Protein AF-A0A4Q2YKP9-F1 (afdb_monomer)

Foldseek 3Di:
DEPFQDDLVVLLVQLQVCVVVVHQEAEDEGAYPDVVSLVSQLVSLLDDSVHAYAYAYADPCGLVSQLSSLLSRHPDDDADDDDDGPGPPGHHPVVSVVSNVPHHRDDD

pLDDT: mean 94.96, std 6.18, range [59.72, 98.69]

Structure (mmCIF, N/CA/C/O backbone):
data_AF-A0A4Q2YKP9-F1
#
_entry.id   AF-A0A4Q2YKP9-F1
#
loop_
_atom_site.group_PDB
_atom_site.id
_atom_site.type_symbol
_atom_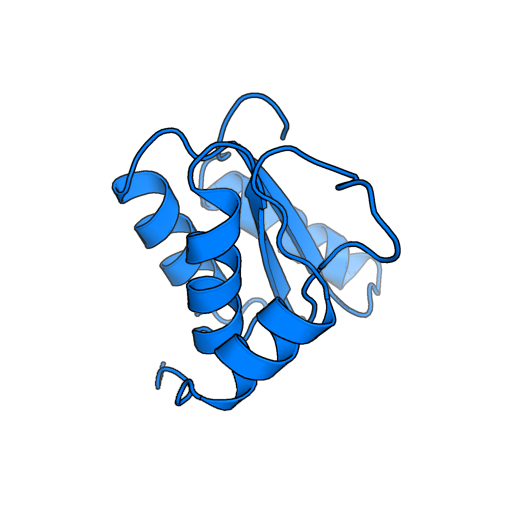site.label_atom_id
_atom_site.label_alt_id
_atom_site.label_comp_id
_atom_site.label_asym_id
_atom_site.label_entity_id
_atom_site.label_seq_id
_atom_site.pdbx_PDB_ins_code
_atom_site.Cartn_x
_atom_site.Cartn_y
_atom_site.Cartn_z
_atom_site.occupancy
_atom_site.B_iso_or_equiv
_atom_site.auth_seq_id
_atom_site.auth_comp_id
_atom_site.auth_asym_id
_atom_site.auth_atom_id
_atom_site.pdbx_PDB_model_num
ATOM 1 N N . ASP A 1 1 ? -1.881 7.756 -6.980 1.00 92.44 1 ASP A N 1
ATOM 2 C CA . ASP A 1 1 ? -1.155 8.771 -7.764 1.00 92.44 1 ASP A CA 1
ATOM 3 C C . ASP A 1 1 ? -0.038 8.071 -8.535 1.00 92.44 1 ASP A C 1
ATOM 5 O O . ASP A 1 1 ? 0.792 7.402 -7.928 1.00 92.44 1 ASP A O 1
ATOM 9 N N . PHE A 1 2 ? -0.089 8.109 -9.867 1.00 93.69 2 PHE A N 1
ATOM 10 C CA . PHE A 1 2 ? 0.887 7.422 -10.723 1.00 93.69 2 PHE A CA 1
ATOM 11 C C . PHE A 1 2 ? 2.202 8.189 -10.884 1.00 93.69 2 PHE A C 1
ATOM 13 O O . PHE A 1 2 ? 3.176 7.602 -11.351 1.00 93.69 2 PHE A O 1
ATOM 20 N N . GLU A 1 3 ? 2.262 9.446 -10.449 1.00 95.81 3 GLU A N 1
ATOM 21 C CA . GLU A 1 3 ? 3.424 10.310 -10.641 1.00 95.81 3 GLU A CA 1
ATOM 22 C C . GLU A 1 3 ? 4.278 10.431 -9.381 1.00 95.81 3 GLU A C 1
ATOM 24 O O . GLU A 1 3 ? 5.507 10.415 -9.474 1.00 95.81 3 GLU A O 1
ATOM 29 N N . LYS A 1 4 ? 3.654 10.492 -8.199 1.00 97.12 4 LYS A N 1
ATOM 30 C CA . LYS A 1 4 ? 4.364 10.678 -6.924 1.00 97.12 4 LYS A CA 1
ATOM 31 C C . LYS A 1 4 ? 3.610 10.121 -5.719 1.00 97.12 4 LYS A C 1
ATOM 33 O O . LYS A 1 4 ? 2.457 9.709 -5.833 1.00 97.12 4 LYS A O 1
ATOM 38 N N . LEU A 1 5 ? 4.255 10.158 -4.552 1.00 98.25 5 LEU A N 1
ATOM 39 C CA . LEU A 1 5 ? 3.613 9.983 -3.253 1.00 98.25 5 LEU A CA 1
ATOM 40 C C . LEU A 1 5 ? 3.044 11.329 -2.776 1.00 98.25 5 LEU A C 1
ATOM 42 O O . LEU A 1 5 ? 3.841 12.219 -2.466 1.00 98.25 5 LEU A O 1
ATOM 46 N N . PRO A 1 6 ? 1.706 11.496 -2.688 1.00 98.31 6 PRO A N 1
ATOM 47 C CA . PRO A 1 6 ? 1.103 12.715 -2.153 1.00 98.31 6 PRO A CA 1
ATOM 48 C C . PRO A 1 6 ? 1.582 13.006 -0.732 1.00 98.31 6 PRO A C 1
ATOM 50 O O . PRO A 1 6 ? 2.002 12.092 -0.019 1.00 98.31 6 PRO A O 1
ATOM 53 N N . ASP A 1 7 ? 1.493 14.262 -0.306 1.00 98.06 7 ASP A N 1
ATOM 54 C CA . ASP A 1 7 ? 1.818 14.645 1.067 1.00 98.06 7 ASP A CA 1
ATOM 55 C C . ASP A 1 7 ? 0.931 13.898 2.069 1.00 98.06 7 ASP A C 1
ATOM 57 O O . ASP A 1 7 ? -0.230 13.581 1.794 1.00 98.06 7 ASP A O 1
ATOM 61 N N . THR A 1 8 ? 1.471 13.630 3.258 1.00 98.19 8 THR A N 1
ATOM 62 C CA . THR A 1 8 ? 0.779 12.855 4.300 1.00 98.19 8 THR A CA 1
ATOM 63 C C . THR A 1 8 ? -0.565 13.482 4.684 1.00 98.19 8 THR A C 1
ATOM 65 O O . THR A 1 8 ? -1.538 12.758 4.871 1.00 98.19 8 THR A O 1
ATOM 68 N N . ALA A 1 9 ? -0.658 14.818 4.712 1.00 98.25 9 ALA A N 1
ATOM 69 C CA . ALA A 1 9 ? -1.909 15.533 4.974 1.00 98.25 9 ALA A CA 1
ATOM 70 C C . ALA A 1 9 ? -2.991 15.233 3.920 1.00 98.25 9 ALA A C 1
ATOM 72 O O . ALA A 1 9 ? -4.132 14.949 4.269 1.00 98.25 9 ALA A O 1
ATOM 73 N N . VAL A 1 10 ? -2.618 15.188 2.636 1.00 98.50 10 VAL A N 1
ATOM 74 C CA . VAL A 1 10 ? -3.544 14.865 1.537 1.00 98.50 10 VAL A CA 1
ATOM 75 C C . VAL A 1 10 ? -4.059 13.428 1.658 1.00 98.50 10 VAL A C 1
ATOM 77 O O . VAL A 1 10 ? -5.238 13.164 1.415 1.00 98.50 10 VAL A O 1
ATOM 80 N N . LEU A 1 11 ? -3.190 12.489 2.050 1.00 98.56 11 LEU A N 1
ATOM 81 C CA . LEU A 1 11 ? -3.588 11.102 2.306 1.00 98.56 11 LEU A CA 1
ATOM 82 C C . LEU A 1 11 ? -4.523 10.993 3.518 1.00 98.56 11 LEU A C 1
ATOM 84 O O . LEU A 1 11 ? -5.515 10.270 3.444 1.00 98.56 11 LEU A O 1
ATOM 88 N N . ALA A 1 12 ? -4.250 11.731 4.597 1.00 98.50 12 ALA A N 1
ATOM 89 C CA . ALA A 1 12 ? -5.076 11.740 5.803 1.00 98.50 12 ALA A CA 1
ATOM 90 C C . ALA A 1 12 ? -6.475 12.310 5.530 1.00 98.50 12 ALA A 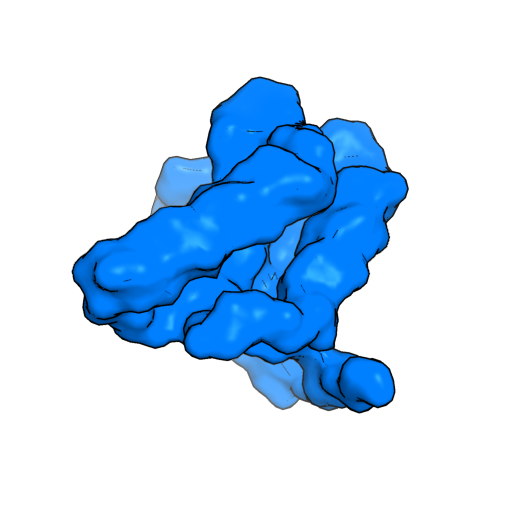C 1
ATOM 92 O O . ALA A 1 12 ? -7.476 11.697 5.896 1.00 98.50 12 ALA A O 1
ATOM 93 N N . GLU A 1 13 ? -6.572 13.423 4.801 1.00 98.62 13 GLU A N 1
ATOM 94 C CA . GLU A 1 13 ? -7.861 13.972 4.365 1.00 98.62 13 GLU A CA 1
ATOM 95 C C . GLU A 1 13 ? -8.648 12.978 3.502 1.00 98.62 13 GLU A C 1
ATOM 97 O O . GLU A 1 13 ? -9.864 12.842 3.643 1.00 98.62 13 GLU A O 1
ATOM 102 N N . ALA A 1 14 ? -7.970 12.255 2.606 1.00 98.56 14 ALA A N 1
ATOM 103 C CA . ALA A 1 14 ? -8.610 11.229 1.792 1.00 98.56 14 ALA A CA 1
ATOM 104 C C . ALA A 1 14 ? -9.106 10.039 2.635 1.00 98.56 14 ALA A C 1
ATOM 106 O O . ALA A 1 14 ? -10.191 9.522 2.358 1.00 98.56 14 ALA A O 1
ATOM 107 N N . ALA A 1 15 ? -8.363 9.640 3.672 1.00 98.62 15 ALA A N 1
ATOM 108 C CA . ALA A 1 15 ? -8.780 8.606 4.616 1.00 98.62 15 ALA A CA 1
ATOM 109 C C . ALA A 1 15 ? -10.014 9.035 5.426 1.00 98.62 15 ALA A C 1
ATOM 111 O O . ALA A 1 15 ? -10.966 8.261 5.540 1.00 98.62 15 ALA A O 1
ATOM 112 N N . VAL A 1 16 ? -10.049 10.286 5.901 1.00 98.69 16 VAL A N 1
ATOM 113 C CA . VAL A 1 16 ? -11.218 10.868 6.584 1.00 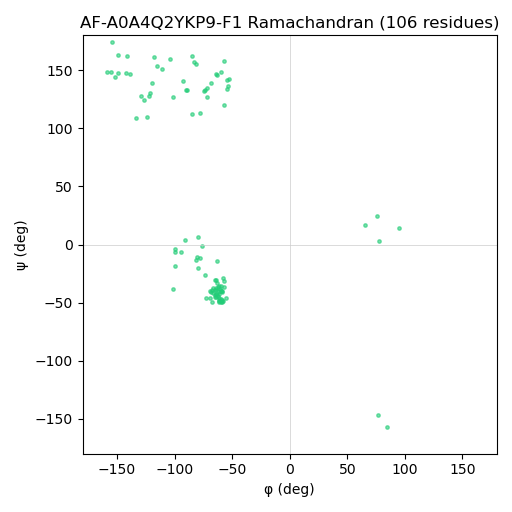98.69 16 VAL A CA 1
ATOM 114 C C . VAL A 1 16 ? -12.444 10.845 5.675 1.00 98.69 16 VAL A C 1
ATOM 116 O O . VAL A 1 16 ? -13.480 10.316 6.075 1.00 98.69 16 VAL A O 1
ATOM 119 N N . ARG A 1 17 ? -12.317 11.313 4.425 1.00 98.69 17 ARG A N 1
ATOM 120 C CA . ARG A 1 17 ? -13.423 11.274 3.454 1.00 98.69 17 ARG A CA 1
ATOM 121 C C . ARG A 1 17 ? -13.921 9.851 3.195 1.00 98.69 17 ARG A C 1
ATOM 123 O O . ARG A 1 17 ? -15.125 9.636 3.100 1.00 98.69 17 ARG A O 1
ATOM 130 N N . ALA A 1 18 ? -13.019 8.874 3.084 1.00 98.62 18 ALA A N 1
ATOM 131 C CA . ALA A 1 18 ? -13.402 7.475 2.892 1.00 98.62 18 ALA A CA 1
ATOM 132 C C . ALA A 1 18 ? -14.180 6.922 4.097 1.00 98.62 18 ALA A C 1
ATOM 134 O O . ALA A 1 18 ? -15.201 6.260 3.916 1.00 98.62 18 ALA A O 1
ATOM 135 N N . ARG A 1 19 ? -13.735 7.236 5.319 1.00 98.56 19 ARG A N 1
ATOM 136 C CA . ARG A 1 19 ? -14.426 6.871 6.561 1.00 98.56 19 ARG A CA 1
ATOM 137 C C . ARG A 1 19 ? -15.821 7.484 6.640 1.00 98.56 19 ARG A C 1
ATOM 139 O O . ARG A 1 19 ? -16.780 6.770 6.907 1.00 98.56 19 ARG A O 1
ATOM 146 N N . GLU A 1 20 ? -15.945 8.782 6.380 1.00 98.62 20 GLU A N 1
ATOM 147 C CA . GLU A 1 20 ? -17.228 9.500 6.408 1.00 98.62 20 GLU A CA 1
ATOM 148 C C . GLU A 1 20 ? -18.205 8.998 5.339 1.00 98.62 20 GLU A C 1
ATOM 150 O O . GLU A 1 20 ? -19.411 8.965 5.568 1.00 98.62 20 GLU A O 1
ATOM 155 N N . ALA A 1 21 ? -17.687 8.528 4.202 1.00 98.50 21 ALA A N 1
ATOM 156 C CA . ALA A 1 21 ? -18.474 7.873 3.162 1.00 98.50 21 ALA A CA 1
ATOM 157 C C . ALA A 1 21 ? -18.879 6.422 3.505 1.00 98.50 21 ALA A C 1
ATOM 159 O O . ALA A 1 21 ? -19.544 5.772 2.699 1.00 98.50 21 ALA A O 1
ATOM 160 N N . GLY A 1 22 ? -18.477 5.890 4.666 1.00 98.38 22 GLY A N 1
ATOM 161 C CA . GLY A 1 22 ? -18.806 4.530 5.098 1.00 98.38 22 GLY A CA 1
ATOM 162 C C . GLY A 1 22 ? -17.998 3.435 4.396 1.00 98.38 22 GLY A C 1
ATOM 163 O O . GLY A 1 22 ? -18.462 2.298 4.297 1.00 98.38 22 GLY A O 1
ATOM 164 N N . ALA A 1 23 ? -16.805 3.748 3.878 1.00 98.44 23 ALA A N 1
ATOM 165 C CA . ALA A 1 23 ? -15.938 2.737 3.283 1.00 98.44 23 ALA A CA 1
ATOM 166 C C . ALA A 1 23 ? -15.503 1.693 4.327 1.00 98.44 23 ALA A C 1
ATOM 168 O O . ALA A 1 23 ? -15.243 2.013 5.484 1.00 98.44 23 ALA A O 1
ATOM 169 N N . ALA A 1 24 ? -15.353 0.437 3.900 1.00 98.38 24 ALA A N 1
ATOM 170 C CA . ALA A 1 24 ? -14.831 -0.627 4.763 1.00 98.38 24 ALA A CA 1
ATOM 171 C C . ALA A 1 24 ? -13.314 -0.510 5.004 1.00 98.38 24 ALA A C 1
ATOM 173 O O . ALA A 1 24 ? -12.800 -0.993 6.010 1.00 98.38 24 ALA A O 1
ATOM 174 N N . ALA A 1 25 ? -12.595 0.106 4.063 1.00 98.38 25 ALA A N 1
ATOM 175 C CA . ALA A 1 25 ? -11.173 0.393 4.162 1.00 98.38 25 ALA A CA 1
ATOM 176 C C . ALA A 1 25 ? -10.803 1.580 3.262 1.00 98.38 25 ALA A C 1
ATOM 178 O O . ALA A 1 25 ? -11.373 1.751 2.180 1.00 98.38 25 ALA A O 1
ATOM 179 N N . PHE A 1 26 ? -9.801 2.356 3.665 1.00 98.62 26 PHE A N 1
ATOM 180 C CA . PHE A 1 26 ? -9.143 3.336 2.808 1.00 98.62 26 PHE A CA 1
ATOM 181 C C . PHE A 1 26 ? -7.966 2.686 2.069 1.00 98.62 26 PHE A C 1
ATOM 183 O O . PHE A 1 26 ? -7.147 1.994 2.673 1.00 98.62 26 PHE A O 1
ATOM 190 N N . LYS A 1 27 ? -7.854 2.912 0.756 1.00 98.38 27 LYS A N 1
ATOM 191 C CA . LYS A 1 27 ? -6.764 2.376 -0.071 1.00 98.38 27 LYS A CA 1
ATOM 192 C C . LYS A 1 27 ? -5.991 3.497 -0.753 1.00 98.38 27 LYS A C 1
ATOM 194 O O . LYS A 1 27 ? -6.582 4.300 -1.470 1.00 98.38 27 LYS A O 1
ATOM 199 N N . ALA A 1 28 ? -4.664 3.464 -0.643 1.00 97.88 28 ALA A N 1
ATOM 200 C CA . ALA A 1 28 ? -3.773 4.355 -1.378 1.00 97.88 28 ALA A CA 1
ATOM 201 C C . ALA A 1 28 ? -2.668 3.576 -2.107 1.00 97.88 28 ALA A C 1
ATOM 203 O O . ALA A 1 28 ? -1.937 2.785 -1.515 1.00 97.88 28 ALA A O 1
ATOM 204 N N . ALA A 1 29 ? -2.526 3.831 -3.408 1.00 96.12 29 ALA A N 1
ATOM 205 C CA . ALA A 1 29 ? -1.394 3.370 -4.206 1.00 96.12 29 ALA A CA 1
ATOM 206 C C . ALA A 1 29 ? -0.700 4.577 -4.842 1.00 96.12 29 ALA A C 1
ATOM 208 O O . ALA A 1 29 ? -1.355 5.411 -5.483 1.00 96.12 29 ALA A O 1
ATOM 209 N N . ALA A 1 30 ? 0.614 4.679 -4.659 1.00 96.81 30 ALA A N 1
ATOM 210 C CA . ALA A 1 30 ? 1.383 5.831 -5.113 1.00 96.81 30 ALA A CA 1
ATOM 211 C C . ALA A 1 30 ? 2.762 5.446 -5.657 1.00 96.81 30 ALA A C 1
ATOM 213 O O . ALA A 1 30 ? 3.368 4.483 -5.190 1.00 96.81 30 ALA A O 1
ATOM 214 N N . LYS A 1 31 ? 3.273 6.187 -6.645 1.00 95.75 31 LYS A N 1
ATOM 215 C CA . LYS A 1 31 ? 4.641 5.998 -7.149 1.00 95.75 31 LYS A CA 1
ATOM 216 C C . LYS A 1 31 ? 5.650 6.495 -6.116 1.00 95.75 31 LYS A C 1
ATOM 218 O O . LYS A 1 31 ? 5.565 7.633 -5.668 1.00 95.75 31 LYS A O 1
ATOM 223 N N . LEU A 1 32 ? 6.600 5.637 -5.751 1.00 96.31 32 LEU A N 1
ATOM 224 C CA . LEU A 1 32 ? 7.668 5.972 -4.809 1.00 96.31 32 LEU A CA 1
ATOM 225 C C . LEU A 1 32 ? 8.945 6.268 -5.595 1.00 96.31 32 LEU A C 1
ATOM 227 O O . LEU A 1 32 ? 9.359 5.450 -6.421 1.00 96.31 32 LEU A O 1
ATOM 231 N N . ALA A 1 33 ? 9.561 7.420 -5.343 1.00 95.00 33 ALA A N 1
ATOM 232 C CA . ALA A 1 33 ? 10.787 7.839 -6.015 1.00 95.00 33 ALA A CA 1
ATOM 233 C C . ALA A 1 33 ? 12.035 7.590 -5.157 1.00 95.00 33 ALA A C 1
ATOM 235 O O . ALA A 1 33 ? 13.145 7.559 -5.684 1.00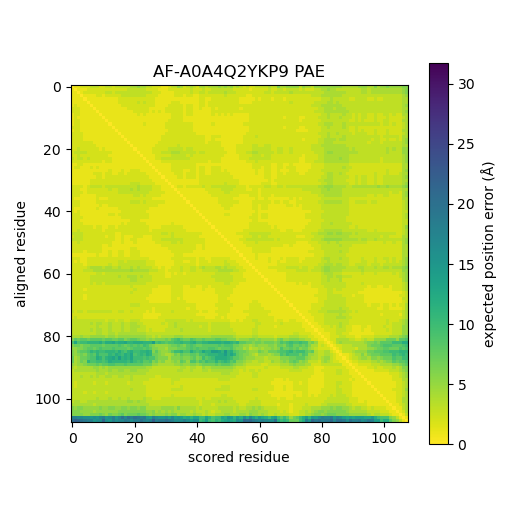 95.00 33 ALA A O 1
ATOM 236 N N . SER A 1 34 ? 11.866 7.403 -3.845 1.00 96.69 34 SER A N 1
ATOM 237 C CA . SER A 1 34 ? 12.978 7.300 -2.900 1.00 96.69 34 SER A CA 1
ATOM 238 C C . SER A 1 34 ? 12.673 6.390 -1.699 1.00 96.69 34 SER A C 1
ATOM 240 O O . SER A 1 34 ? 11.507 6.133 -1.388 1.00 96.69 34 SER A O 1
ATOM 242 N N . PRO A 1 35 ? 13.704 5.935 -0.960 1.00 97.00 35 PRO A N 1
ATOM 243 C CA . PRO A 1 35 ? 13.515 5.290 0.340 1.00 97.00 35 PRO A CA 1
ATOM 244 C C . PRO A 1 35 ? 12.762 6.167 1.353 1.00 97.00 35 PRO A C 1
ATOM 246 O O . PRO A 1 35 ? 12.006 5.640 2.164 1.00 97.00 35 PRO A O 1
ATOM 249 N N . ALA A 1 36 ? 12.910 7.495 1.275 1.00 97.88 36 ALA A N 1
ATOM 250 C CA . ALA A 1 36 ? 12.178 8.426 2.132 1.00 97.88 36 ALA A CA 1
ATOM 251 C C . ALA A 1 36 ? 10.660 8.366 1.883 1.00 97.88 36 ALA A C 1
ATOM 253 O O . ALA A 1 36 ? 9.882 8.400 2.833 1.00 97.88 36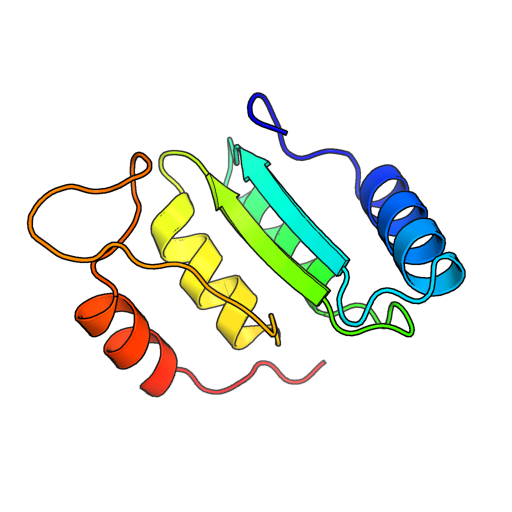 ALA A O 1
ATOM 254 N N . ASP A 1 37 ? 10.227 8.186 0.629 1.00 98.06 37 ASP A N 1
ATOM 255 C CA . ASP A 1 37 ? 8.808 7.965 0.322 1.00 98.06 37 ASP A CA 1
ATOM 256 C C . ASP A 1 37 ? 8.295 6.659 0.934 1.00 98.06 37 ASP A C 1
ATOM 258 O O . ASP A 1 37 ? 7.176 6.603 1.436 1.00 98.06 37 ASP A O 1
ATOM 262 N N . MET A 1 38 ? 9.112 5.603 0.909 1.00 97.12 38 MET A N 1
ATOM 263 C CA . MET A 1 38 ? 8.747 4.319 1.506 1.00 97.12 38 MET A CA 1
ATOM 264 C C . MET A 1 38 ? 8.582 4.432 3.026 1.00 97.12 38 MET A C 1
ATOM 266 O O . MET A 1 38 ? 7.585 3.941 3.553 1.00 97.12 38 MET A O 1
ATOM 270 N N . ALA A 1 39 ? 9.515 5.102 3.710 1.00 97.56 39 ALA A N 1
ATOM 271 C CA . ALA A 1 39 ? 9.427 5.351 5.148 1.00 97.56 39 ALA A CA 1
ATOM 272 C C . ALA A 1 39 ? 8.164 6.153 5.495 1.00 97.56 39 ALA A C 1
ATOM 274 O O . ALA A 1 39 ? 7.361 5.714 6.313 1.00 97.56 39 ALA A O 1
ATOM 275 N N . ARG A 1 40 ? 7.915 7.257 4.781 1.00 98.19 40 ARG A N 1
ATOM 276 C CA . ARG A 1 40 ? 6.735 8.107 4.986 1.00 98.19 40 ARG A CA 1
ATOM 277 C C . ARG A 1 40 ? 5.415 7.375 4.728 1.00 98.19 40 ARG A C 1
ATOM 279 O O . ARG A 1 40 ? 4.431 7.605 5.427 1.00 98.19 40 ARG A O 1
ATOM 286 N N . LEU A 1 41 ? 5.374 6.486 3.733 1.00 98.19 41 LEU A N 1
ATOM 287 C CA . LEU A 1 41 ? 4.199 5.650 3.473 1.00 98.19 41 LEU A CA 1
ATOM 288 C C . LEU A 1 41 ? 3.959 4.638 4.605 1.00 98.19 41 LEU A C 1
ATOM 290 O O . LEU A 1 41 ? 2.810 4.411 4.975 1.00 98.19 41 LEU A O 1
ATOM 294 N N . ALA A 1 42 ? 5.022 4.047 5.158 1.00 97.56 42 ALA A N 1
ATOM 295 C CA . ALA A 1 42 ? 4.930 3.118 6.283 1.00 97.56 42 ALA A CA 1
ATOM 296 C C . ALA A 1 42 ? 4.505 3.820 7.583 1.00 97.56 42 ALA A C 1
ATOM 298 O O . ALA A 1 42 ? 3.647 3.305 8.294 1.00 97.56 42 ALA A O 1
ATOM 299 N N . GLU A 1 43 ? 5.028 5.019 7.853 1.00 97.50 43 GLU A N 1
ATOM 300 C CA . GLU A 1 43 ? 4.580 5.870 8.963 1.00 97.50 43 GLU A CA 1
ATOM 301 C C . GLU A 1 43 ? 3.090 6.194 8.838 1.00 97.50 43 GLU A C 1
ATOM 303 O O . GLU A 1 43 ? 2.338 5.997 9.787 1.00 97.50 43 GLU A O 1
ATOM 308 N N . PHE A 1 44 ? 2.632 6.609 7.650 1.00 98.19 44 PHE A N 1
ATOM 309 C CA . PHE A 1 44 ? 1.206 6.829 7.403 1.00 98.19 44 PHE A CA 1
ATOM 310 C C . PHE A 1 44 ? 0.376 5.559 7.639 1.00 98.19 44 PHE A C 1
ATOM 312 O O . PHE A 1 44 ? -0.710 5.638 8.202 1.00 98.19 44 PHE A O 1
ATOM 319 N N . GLN A 1 45 ? 0.868 4.387 7.228 1.00 98.06 45 GLN A N 1
ATOM 320 C CA . GLN A 1 45 ? 0.174 3.109 7.414 1.00 98.06 45 GLN A CA 1
ATOM 321 C C . GLN A 1 45 ? 0.017 2.709 8.892 1.00 98.06 45 GLN A C 1
ATOM 323 O O . GLN A 1 45 ? -0.964 2.040 9.213 1.00 98.06 45 GLN A O 1
ATOM 328 N N . LEU A 1 46 ? 0.956 3.101 9.761 1.00 97.19 46 LEU A N 1
ATOM 329 C CA . LEU A 1 46 ? 0.929 2.819 11.204 1.00 97.19 46 LEU A CA 1
ATOM 330 C C . LEU A 1 46 ? 0.013 3.764 11.997 1.00 97.19 46 LEU A C 1
ATOM 332 O O . LEU A 1 46 ? -0.376 3.434 13.114 1.00 97.19 46 LEU A O 1
ATOM 336 N N . MET A 1 47 ? -0.322 4.935 11.448 1.00 96.25 47 MET A N 1
ATOM 337 C CA . MET A 1 47 ? -1.219 5.886 12.109 1.00 96.25 47 MET A CA 1
ATOM 338 C C . MET A 1 47 ? -2.630 5.305 12.279 1.00 96.25 47 MET A C 1
ATOM 340 O O . MET A 1 47 ? -3.136 4.591 11.411 1.00 96.25 47 MET A O 1
ATOM 344 N N . ASP A 1 48 ? -3.301 5.679 13.369 1.00 96.38 48 ASP A N 1
ATOM 345 C CA . ASP A 1 48 ? -4.727 5.402 13.540 1.00 96.38 48 ASP A CA 1
ATOM 346 C C . ASP A 1 48 ? -5.567 6.398 12.727 1.00 96.38 48 ASP A C 1
ATOM 348 O O . ASP A 1 48 ? -5.606 7.596 13.013 1.00 96.38 48 ASP A O 1
ATOM 352 N N . HIS A 1 49 ? -6.258 5.887 11.707 1.00 97.38 49 HIS A N 1
ATOM 353 C CA . HIS A 1 49 ? -7.161 6.667 10.853 1.00 97.38 49 HIS A CA 1
ATOM 354 C C . HIS A 1 49 ? -8.640 6.506 11.241 1.00 97.38 49 HIS A C 1
ATOM 356 O O . HIS A 1 49 ? -9.521 7.124 10.634 1.00 97.38 49 HIS A O 1
ATOM 362 N N . GLY A 1 50 ? -8.954 5.652 12.222 1.00 97.50 50 GLY A N 1
ATOM 363 C CA . GLY A 1 50 ? -10.327 5.263 12.558 1.00 97.50 50 GLY A CA 1
ATOM 364 C C . GLY A 1 50 ? -11.039 4.465 11.454 1.00 97.50 50 GLY A C 1
ATOM 365 O O . GLY A 1 50 ? -12.266 4.383 11.446 1.00 97.50 50 GLY A O 1
ATOM 366 N N . ILE A 1 51 ? -10.285 3.921 10.496 1.00 98.31 51 ILE A N 1
ATOM 367 C CA . ILE A 1 51 ? -10.732 3.027 9.420 1.00 98.31 51 ILE A CA 1
ATOM 368 C C . ILE A 1 51 ? -9.552 2.122 9.022 1.00 98.31 51 ILE A C 1
ATOM 370 O O . ILE A 1 51 ? -8.414 2.596 9.020 1.00 98.31 51 ILE A O 1
ATOM 374 N N . PRO A 1 52 ? -9.771 0.844 8.658 1.00 98.38 52 PRO A N 1
ATOM 375 C CA . PRO A 1 52 ? -8.717 0.008 8.094 1.00 98.38 52 PRO A CA 1
ATOM 376 C C . PRO A 1 52 ? -8.043 0.657 6.880 1.00 98.38 52 PRO A C 1
ATOM 378 O O . PRO A 1 52 ? -8.718 1.187 5.996 1.00 98.38 52 PRO A O 1
ATOM 381 N N . VAL A 1 53 ? -6.713 0.585 6.805 1.00 98.44 53 VAL A N 1
ATOM 382 C CA . VAL A 1 53 ? -5.936 1.202 5.721 1.00 98.44 53 VAL A CA 1
ATOM 383 C C . VAL A 1 53 ? -5.145 0.158 4.953 1.00 98.44 53 VAL A C 1
ATOM 385 O O . VAL A 1 53 ? -4.545 -0.743 5.534 1.00 98.44 53 VAL A O 1
ATOM 388 N N . SER A 1 54 ? -5.120 0.304 3.630 1.00 98.31 54 SER A N 1
ATOM 389 C CA . SER A 1 54 ? -4.248 -0.437 2.731 1.00 98.31 54 SER A CA 1
ATOM 390 C C . SER A 1 54 ? -3.407 0.511 1.882 1.00 98.31 54 SER A C 1
ATOM 392 O O . SER A 1 54 ? -3.907 1.168 0.965 1.00 98.31 54 SER A O 1
ATOM 394 N N . THR A 1 55 ? -2.108 0.555 2.155 1.00 98.19 55 THR A N 1
ATOM 395 C CA . THR A 1 55 ? -1.136 1.297 1.347 1.00 98.19 55 THR A CA 1
ATOM 396 C C . THR A 1 55 ? -0.181 0.383 0.586 1.00 98.19 55 THR A C 1
ATOM 398 O O . THR A 1 55 ? 0.083 -0.752 0.989 1.00 98.19 55 THR A O 1
ATOM 401 N N . MET A 1 56 ? 0.301 0.860 -0.566 1.00 96.38 56 MET A N 1
ATOM 402 C CA . MET A 1 56 ? 1.332 0.192 -1.365 1.00 96.38 56 MET A CA 1
ATOM 403 C C . MET A 1 56 ? 2.040 1.167 -2.313 1.00 96.38 56 MET A C 1
ATOM 405 O O . MET A 1 56 ? 1.431 2.101 -2.843 1.00 96.38 56 MET A O 1
ATOM 409 N N . GLY A 1 57 ? 3.318 0.911 -2.580 1.00 95.56 57 GLY A N 1
ATOM 410 C CA . GLY A 1 57 ? 4.073 1.631 -3.596 1.00 95.56 57 GLY A CA 1
ATOM 411 C C . GLY A 1 57 ? 3.867 1.081 -5.009 1.00 95.56 57 GLY A C 1
ATOM 412 O O . GLY A 1 57 ? 3.530 -0.087 -5.220 1.00 95.56 57 GLY A O 1
ATOM 413 N N . MET A 1 58 ? 4.128 1.937 -5.991 1.00 94.19 58 MET A N 1
ATOM 414 C CA . MET A 1 58 ? 4.273 1.614 -7.411 1.00 94.19 58 MET A CA 1
ATOM 415 C C . MET A 1 58 ? 5.685 1.972 -7.893 1.00 94.19 58 MET A C 1
ATOM 417 O O . MET A 1 58 ? 6.382 2.771 -7.263 1.00 94.19 58 MET A O 1
ATOM 421 N N . GLY A 1 59 ? 6.098 1.406 -9.029 1.00 90.69 59 GLY A N 1
ATOM 422 C CA . GLY A 1 59 ? 7.427 1.624 -9.604 1.00 90.69 59 GLY A CA 1
ATOM 423 C C . GLY A 1 59 ? 8.498 0.694 -9.016 1.00 90.69 59 GLY A C 1
ATOM 424 O O . GLY A 1 59 ? 8.165 -0.372 -8.497 1.00 90.69 59 GLY A O 1
ATOM 425 N N . PRO A 1 60 ? 9.789 1.065 -9.080 1.00 90.50 60 PRO A N 1
ATOM 426 C CA . PRO A 1 60 ? 10.895 0.192 -8.666 1.00 90.50 60 PRO A CA 1
ATOM 427 C C . PRO A 1 60 ? 10.824 -0.282 -7.205 1.00 90.50 60 PRO A C 1
ATOM 429 O O . PRO A 1 60 ? 11.270 -1.380 -6.888 1.00 90.50 60 PRO A O 1
ATOM 432 N N . LEU A 1 61 ? 10.221 0.518 -6.320 1.00 94.25 61 LEU A N 1
ATOM 433 C CA . LEU A 1 61 ? 10.049 0.202 -4.897 1.00 94.25 61 LEU A CA 1
ATOM 434 C C . LEU A 1 61 ? 8.725 -0.521 -4.586 1.00 94.25 61 LEU A C 1
ATOM 436 O O . LEU A 1 61 ? 8.428 -0.795 -3.419 1.00 94.25 61 LEU A O 1
ATOM 440 N N . ALA A 1 62 ? 7.919 -0.855 -5.601 1.00 93.69 62 ALA A N 1
ATOM 441 C CA . ALA A 1 62 ? 6.644 -1.549 -5.423 1.00 93.69 62 ALA A CA 1
ATOM 442 C C . ALA A 1 62 ? 6.758 -2.876 -4.649 1.00 93.69 62 ALA A C 1
ATOM 444 O O . ALA A 1 62 ? 5.955 -3.073 -3.739 1.00 93.69 62 ALA A O 1
ATOM 445 N N . PRO A 1 63 ? 7.718 -3.782 -4.922 1.00 93.69 63 PRO A N 1
ATOM 446 C CA . PRO A 1 63 ? 7.727 -5.060 -4.220 1.00 93.69 63 PRO A CA 1
ATOM 447 C C . PRO A 1 63 ? 8.077 -4.925 -2.735 1.00 93.69 63 PRO A C 1
ATOM 449 O O . PRO A 1 63 ? 7.368 -5.460 -1.888 1.00 93.69 63 PRO A O 1
ATOM 452 N N . VAL A 1 64 ? 9.114 -4.152 -2.399 1.00 95.06 64 VAL A N 1
ATOM 453 C CA . VAL A 1 64 ? 9.548 -3.978 -1.002 1.00 95.06 64 VAL A CA 1
ATOM 454 C C . VAL A 1 64 ? 8.525 -3.177 -0.195 1.00 95.06 64 VAL A C 1
ATOM 456 O O . VAL A 1 64 ? 8.209 -3.555 0.930 1.00 95.06 64 VAL A O 1
ATOM 459 N N . SER A 1 65 ? 7.934 -2.126 -0.776 1.00 96.19 65 SER A N 1
ATOM 460 C CA . SER A 1 65 ? 6.883 -1.359 -0.090 1.00 96.19 65 SER A CA 1
ATOM 461 C C . SER A 1 65 ? 5.661 -2.214 0.242 1.00 96.19 65 SER A C 1
ATOM 463 O O . SER A 1 65 ? 5.088 -2.051 1.308 1.00 96.19 65 SER A O 1
ATOM 465 N N . ARG A 1 66 ? 5.283 -3.179 -0.606 1.00 96.62 66 ARG A N 1
ATOM 466 C CA . ARG A 1 66 ? 4.189 -4.115 -0.301 1.00 96.62 66 ARG A CA 1
ATOM 467 C C . ARG A 1 66 ? 4.482 -4.961 0.932 1.00 96.62 66 ARG A C 1
ATOM 469 O O . ARG A 1 66 ? 3.566 -5.189 1.714 1.00 96.62 66 ARG A O 1
ATOM 476 N N . LEU A 1 67 ? 5.718 -5.424 1.099 1.00 97.31 67 LEU A N 1
ATOM 477 C CA . LEU A 1 67 ? 6.121 -6.178 2.284 1.00 97.31 67 LEU A CA 1
ATOM 478 C C . LEU A 1 67 ? 6.099 -5.299 3.532 1.00 97.31 67 LEU A C 1
ATOM 480 O O . LEU A 1 67 ? 5.474 -5.675 4.519 1.00 97.31 67 LEU A O 1
ATOM 484 N N . LEU A 1 68 ? 6.717 -4.117 3.460 1.00 97.56 68 LEU A N 1
ATOM 485 C CA . LEU A 1 68 ? 6.771 -3.186 4.584 1.00 97.56 68 LEU A CA 1
ATOM 486 C C . LEU A 1 68 ? 5.370 -2.736 5.003 1.00 97.56 68 LEU A C 1
ATOM 488 O O . LEU A 1 68 ? 5.015 -2.872 6.163 1.00 97.56 68 LEU A O 1
ATOM 492 N N . CYS A 1 69 ? 4.532 -2.293 4.062 1.00 97.44 69 CYS A N 1
ATOM 493 C CA . CYS A 1 69 ? 3.163 -1.882 4.361 1.00 97.44 69 CYS A CA 1
ATOM 494 C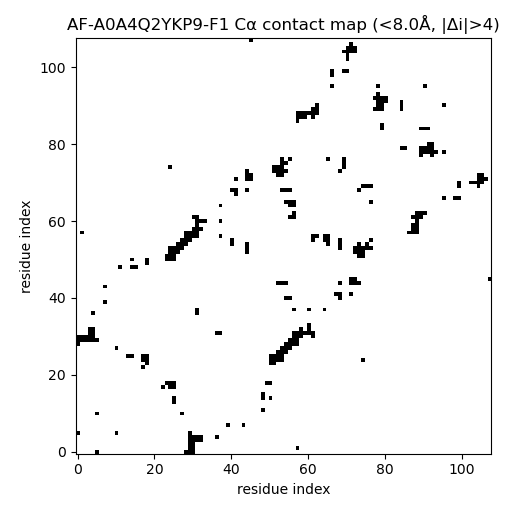 C . CYS A 1 69 ? 2.336 -3.036 4.948 1.00 97.44 69 CYS A C 1
ATOM 496 O O . CYS A 1 69 ? 1.550 -2.800 5.859 1.00 97.44 69 CYS A O 1
ATOM 498 N N . ALA A 1 70 ? 2.504 -4.278 4.471 1.00 97.31 70 ALA A N 1
ATOM 499 C CA . ALA A 1 70 ? 1.851 -5.442 5.080 1.00 97.31 70 ALA A CA 1
ATOM 500 C C . ALA A 1 70 ? 2.326 -5.669 6.523 1.00 97.31 70 ALA A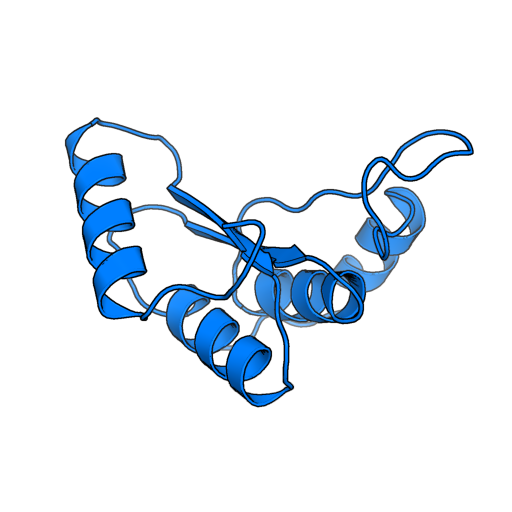 C 1
ATOM 502 O O . ALA A 1 70 ? 1.507 -5.908 7.407 1.00 97.31 70 ALA A O 1
ATOM 503 N N . GLN A 1 71 ? 3.630 -5.534 6.773 1.00 97.12 71 GLN A N 1
ATOM 504 C CA . GLN A 1 71 ? 4.207 -5.612 8.113 1.00 97.12 71 GLN A CA 1
ATOM 505 C C . GLN A 1 71 ? 3.702 -4.488 9.035 1.00 97.12 71 GLN A C 1
ATOM 507 O O . GLN A 1 71 ? 3.511 -4.715 10.225 1.00 97.12 71 GLN A O 1
ATOM 512 N N . SER A 1 72 ? 3.432 -3.309 8.472 1.00 97.50 72 SER A N 1
ATOM 513 C CA . SER A 1 72 ? 2.833 -2.143 9.132 1.00 97.50 72 SER A CA 1
ATOM 514 C C . SER A 1 72 ? 1.303 -2.214 9.281 1.00 97.50 72 SER A C 1
ATOM 516 O O . SER A 1 72 ? 0.694 -1.228 9.676 1.00 97.50 72 SER A O 1
ATOM 518 N N . GLY A 1 73 ? 0.653 -3.336 8.947 1.00 96.19 73 GLY A N 1
ATOM 519 C CA . GLY A 1 73 ? -0.791 -3.522 9.159 1.00 96.19 73 GLY A CA 1
ATOM 520 C C . GLY A 1 73 ? -1.695 -3.198 7.963 1.00 96.19 73 GLY A C 1
ATOM 521 O O . GLY A 1 73 ? -2.911 -3.106 8.127 1.00 96.19 73 GLY A O 1
ATOM 522 N N . SER A 1 74 ? -1.145 -3.053 6.752 1.00 97.62 74 SER A N 1
ATOM 523 C CA . SER A 1 74 ? -1.944 -2.893 5.527 1.00 97.62 74 SER A CA 1
ATOM 524 C C . SER A 1 74 ? -2.902 -4.071 5.339 1.00 97.62 74 SER A C 1
ATOM 526 O O . SER A 1 74 ? -2.472 -5.217 5.197 1.00 97.62 74 SER A O 1
ATOM 528 N N . VAL A 1 75 ? -4.209 -3.792 5.295 1.00 97.62 75 VAL A N 1
ATOM 529 C CA . VAL A 1 75 ? -5.247 -4.843 5.285 1.00 97.62 75 VAL A CA 1
ATOM 530 C C . VAL A 1 75 ? -5.441 -5.530 3.933 1.00 97.62 75 VAL A C 1
ATOM 532 O O . VAL A 1 75 ? -6.109 -6.558 3.850 1.00 97.62 75 VAL A O 1
ATOM 535 N N . LEU A 1 76 ? -4.862 -4.983 2.861 1.00 96.88 76 LEU A N 1
ATOM 536 C CA . LEU A 1 76 ? -4.902 -5.570 1.520 1.00 96.88 76 LEU A CA 1
ATOM 537 C C . LEU A 1 76 ? -3.544 -5.436 0.832 1.00 96.88 76 LEU A C 1
ATOM 539 O O . LEU A 1 76 ? -2.853 -4.426 0.964 1.00 96.88 76 LEU A O 1
ATOM 543 N N . ASN A 1 77 ? -3.208 -6.430 0.011 1.00 94.88 77 ASN A N 1
ATOM 544 C CA . ASN A 1 77 ? -2.049 -6.402 -0.873 1.00 94.88 77 ASN A CA 1
ATOM 545 C C . ASN A 1 77 ? -2.378 -7.056 -2.222 1.00 94.88 77 ASN A C 1
ATOM 547 O O . ASN A 1 77 ? -3.370 -7.769 -2.342 1.00 94.88 77 ASN A O 1
ATOM 551 N N . TYR A 1 78 ? -1.562 -6.796 -3.246 1.00 92.88 78 TYR A N 1
ATOM 552 C CA . TYR A 1 78 ? -1.846 -7.199 -4.626 1.00 92.88 78 TYR A CA 1
ATOM 553 C C . TYR A 1 78 ? -0.615 -7.832 -5.271 1.00 92.88 78 TYR A C 1
ATOM 555 O O . TYR A 1 78 ? 0.331 -7.127 -5.630 1.00 92.88 78 TYR A O 1
ATOM 563 N N . GLY A 1 79 ? -0.665 -9.145 -5.484 1.00 93.75 79 GLY A N 1
ATOM 564 C CA . GLY A 1 79 ? 0.220 -9.857 -6.408 1.00 93.75 79 GLY A CA 1
ATOM 565 C C . GLY A 1 79 ? -0.512 -10.212 -7.702 1.00 93.75 79 GLY A C 1
ATOM 566 O O . GLY A 1 79 ? -1.743 -10.213 -7.726 1.00 93.75 79 GLY A O 1
ATOM 567 N N . TYR A 1 80 ? 0.226 -10.479 -8.779 1.00 94.06 80 TYR A N 1
ATOM 568 C CA . TYR A 1 80 ? -0.378 -10.906 -10.045 1.00 94.06 80 TYR A CA 1
ATOM 569 C C . TYR A 1 80 ? -0.625 -12.422 -10.077 1.00 94.06 80 TYR A C 1
ATOM 571 O O . TYR A 1 80 ? -0.058 -13.175 -9.283 1.00 94.06 80 TYR A O 1
ATOM 579 N N . LEU A 1 81 ? -1.485 -12.853 -11.003 1.00 94.12 81 LEU A N 1
ATOM 580 C CA . LEU A 1 81 ? -1.748 -14.256 -11.330 1.00 94.12 81 LEU A CA 1
ATOM 581 C C . LEU A 1 81 ? -1.310 -14.546 -12.770 1.00 94.12 81 LEU A C 1
ATOM 583 O O . LEU A 1 81 ? -1.329 -13.655 -13.619 1.00 94.12 81 LEU A O 1
ATOM 587 N N . GLY A 1 82 ? -0.962 -15.799 -13.059 1.00 90.88 82 GLY A N 1
ATOM 588 C CA . GLY A 1 82 ? -0.505 -16.212 -14.388 1.00 90.88 82 GLY A CA 1
ATOM 589 C C . GLY A 1 82 ? 0.940 -15.792 -14.664 1.00 90.88 82 GLY A C 1
ATOM 590 O O . GLY A 1 82 ? 1.763 -15.776 -13.757 1.00 90.88 82 GLY A O 1
ATOM 591 N N . ALA A 1 83 ? 1.258 -15.482 -15.922 1.00 86.31 83 ALA A N 1
ATOM 592 C CA . ALA A 1 83 ? 2.632 -15.208 -16.360 1.00 86.31 83 ALA A CA 1
ATOM 593 C C . ALA A 1 83 ? 2.972 -13.711 -16.489 1.00 86.31 83 ALA A C 1
ATOM 595 O O . ALA A 1 83 ? 4.120 -13.367 -16.766 1.00 86.31 83 ALA A O 1
ATOM 596 N N . THR A 1 84 ? 1.994 -12.812 -16.336 1.00 86.81 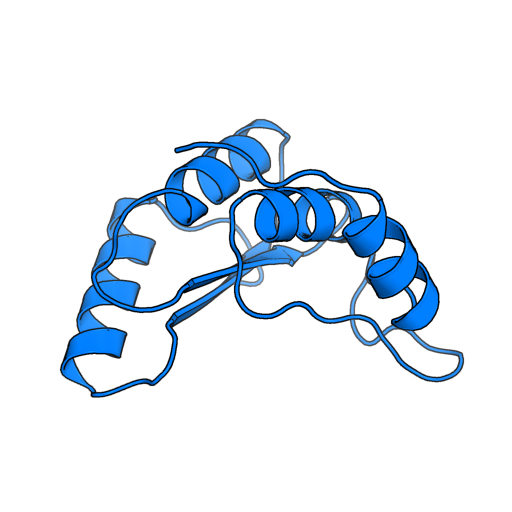84 THR A N 1
ATOM 597 C CA . THR A 1 84 ? 2.165 -11.387 -16.655 1.00 86.81 84 THR A CA 1
ATOM 598 C C . THR A 1 84 ? 1.768 -10.508 -15.478 1.00 86.81 84 THR A C 1
ATOM 600 O O . THR A 1 84 ? 0.643 -10.569 -14.986 1.00 86.81 84 THR A O 1
ATOM 603 N N . ALA A 1 85 ? 2.695 -9.654 -15.047 1.00 85.25 85 ALA A N 1
ATOM 604 C CA . ALA A 1 85 ? 2.432 -8.657 -14.022 1.00 85.25 85 ALA A CA 1
ATOM 605 C C . ALA A 1 85 ? 1.474 -7.573 -14.536 1.00 85.25 85 ALA A C 1
ATOM 607 O O . ALA A 1 85 ? 1.617 -7.088 -15.657 1.00 85.25 85 ALA A O 1
ATOM 608 N N . THR A 1 86 ? 0.533 -7.142 -13.692 1.00 80.25 86 THR A N 1
ATOM 609 C CA . THR A 1 86 ? -0.402 -6.051 -14.036 1.00 80.25 86 THR A CA 1
ATOM 610 C C . THR A 1 86 ? 0.206 -4.661 -13.833 1.00 80.25 86 THR A C 1
ATOM 612 O O . THR A 1 86 ? -0.331 -3.670 -14.319 1.00 80.25 86 THR A O 1
ATOM 615 N N . ALA A 1 87 ? 1.343 -4.583 -13.133 1.00 73.50 87 ALA A N 1
ATOM 616 C CA . ALA A 1 87 ? 2.114 -3.364 -12.933 1.00 73.50 87 ALA A CA 1
ATOM 617 C C . ALA A 1 87 ? 3.619 -3.676 -12.795 1.00 73.50 87 ALA A C 1
ATOM 619 O O . ALA A 1 87 ? 3.976 -4.716 -12.227 1.00 73.50 87 ALA A O 1
ATOM 620 N N . PRO A 1 88 ? 4.518 -2.780 -13.247 1.00 77.38 88 PRO A N 1
ATOM 621 C CA . PRO A 1 88 ? 5.958 -2.934 -13.049 1.00 77.38 88 PRO A CA 1
ATOM 622 C C . PRO A 1 88 ? 6.325 -3.124 -11.570 1.00 77.38 88 PRO A C 1
ATOM 624 O O . PRO A 1 88 ? 5.842 -2.396 -10.702 1.00 77.38 88 PRO A O 1
ATOM 627 N N . GLY A 1 89 ? 7.184 -4.107 -11.287 1.00 80.44 89 GLY A N 1
ATOM 628 C CA . GLY A 1 89 ? 7.637 -4.423 -9.927 1.00 80.44 89 GLY A CA 1
ATOM 629 C C . GLY A 1 89 ? 6.627 -5.196 -9.069 1.00 80.44 89 GLY A C 1
ATOM 630 O O . GLY A 1 89 ? 6.895 -5.454 -7.898 1.00 80.44 89 GLY A O 1
ATOM 631 N N . GLN A 1 90 ? 5.469 -5.586 -9.605 1.00 87.00 90 GLN A N 1
ATOM 632 C CA . GLN A 1 90 ? 4.529 -6.435 -8.879 1.00 87.00 90 GLN A CA 1
ATOM 633 C C . GLN A 1 90 ? 5.044 -7.878 -8.808 1.00 87.00 90 GLN A C 1
ATOM 635 O O . GLN A 1 90 ? 5.458 -8.447 -9.816 1.00 87.00 90 GLN A O 1
ATOM 640 N N . TRP A 1 91 ? 5.001 -8.480 -7.622 1.00 93.19 91 TRP A N 1
ATOM 641 C CA . TRP A 1 91 ? 5.327 -9.893 -7.439 1.00 93.19 91 TRP A CA 1
ATOM 642 C C . TRP A 1 91 ? 4.156 -10.804 -7.788 1.00 93.19 91 TRP A C 1
ATOM 644 O O . TRP A 1 91 ? 2.992 -10.401 -7.707 1.00 93.19 91 TRP A O 1
ATOM 654 N N . ASP A 1 92 ? 4.485 -12.045 -8.141 1.00 94.75 92 ASP A N 1
ATOM 655 C CA . ASP A 1 92 ? 3.511 -13.131 -8.177 1.00 94.75 92 ASP A CA 1
ATOM 656 C C . ASP A 1 92 ? 2.818 -13.240 -6.807 1.00 94.75 92 ASP A C 1
ATOM 658 O O . ASP A 1 92 ? 3.433 -13.053 -5.752 1.00 94.75 92 ASP A O 1
ATOM 662 N N . SER A 1 93 ? 1.519 -13.524 -6.829 1.00 95.62 93 SER A N 1
ATOM 663 C CA . SER A 1 93 ? 0.691 -13.621 -5.626 1.00 95.62 93 SER A CA 1
ATOM 664 C C . SER A 1 93 ? 1.159 -14.700 -4.644 1.00 95.62 93 SER A C 1
ATOM 666 O O . SER A 1 93 ? 1.094 -14.474 -3.433 1.00 95.62 93 SER A O 1
ATOM 668 N N . THR A 1 94 ? 1.674 -15.834 -5.129 1.00 96.25 94 THR A N 1
ATOM 669 C CA . THR A 1 94 ? 2.152 -16.928 -4.274 1.00 96.25 94 THR A CA 1
ATOM 670 C C . THR A 1 94 ? 3.463 -16.541 -3.601 1.00 96.25 94 THR A C 1
ATOM 672 O O . THR A 1 94 ? 3.590 -16.678 -2.382 1.00 96.25 94 THR A O 1
ATOM 675 N N . LEU A 1 95 ? 4.410 -15.976 -4.355 1.00 95.88 95 LEU A N 1
ATOM 676 C CA . LEU A 1 95 ? 5.652 -15.427 -3.809 1.00 95.88 95 LEU A CA 1
ATOM 677 C C . LEU A 1 95 ? 5.374 -14.338 -2.764 1.00 95.88 95 LEU A C 1
ATOM 679 O O . LEU A 1 95 ? 5.926 -14.390 -1.665 1.00 95.88 95 LEU A O 1
ATOM 683 N N . LEU A 1 96 ? 4.497 -13.380 -3.079 1.00 96.56 96 LEU A N 1
ATOM 684 C CA . LEU A 1 96 ? 4.150 -12.284 -2.175 1.00 96.56 96 LEU A CA 1
ATOM 685 C C . LEU A 1 96 ? 3.518 -12.796 -0.877 1.00 96.56 96 LEU A C 1
ATOM 687 O O . LEU A 1 96 ? 3.930 -12.385 0.206 1.00 96.56 96 LEU A O 1
ATOM 691 N N . LYS A 1 97 ? 2.560 -13.725 -0.972 1.00 97.25 97 LYS A N 1
ATOM 692 C CA . LYS A 1 97 ? 1.924 -14.344 0.198 1.00 97.25 97 LYS A CA 1
ATOM 693 C C . LYS A 1 97 ? 2.948 -15.065 1.072 1.00 97.25 97 LYS A C 1
ATOM 695 O O . LYS A 1 97 ? 2.955 -14.877 2.288 1.00 97.25 97 LYS A O 1
ATOM 700 N N . ASN A 1 98 ? 3.825 -15.857 0.457 1.00 97.94 98 ASN A N 1
ATOM 701 C CA . ASN A 1 98 ? 4.867 -16.580 1.175 1.00 97.94 98 ASN A CA 1
ATOM 702 C C . ASN A 1 98 ? 5.829 -15.616 1.875 1.00 97.94 98 ASN A C 1
ATOM 704 O O . ASN A 1 98 ? 6.128 -15.820 3.047 1.00 97.94 98 ASN A O 1
ATOM 708 N N . ALA A 1 99 ? 6.259 -14.545 1.208 1.00 97.50 99 ALA A N 1
ATOM 709 C CA . ALA A 1 99 ? 7.123 -13.535 1.810 1.00 97.50 99 ALA A CA 1
ATOM 710 C C . ALA A 1 99 ? 6.453 -12.837 3.004 1.00 97.50 99 ALA A C 1
ATOM 712 O O . ALA A 1 99 ? 7.051 -12.781 4.073 1.00 97.50 99 ALA A O 1
ATOM 713 N N . ILE A 1 100 ? 5.199 -12.385 2.865 1.00 96.94 100 ILE A N 1
ATOM 714 C CA . ILE A 1 100 ? 4.454 -11.735 3.958 1.00 96.94 100 ILE A CA 1
ATOM 715 C C . ILE A 1 100 ? 4.304 -12.677 5.159 1.00 96.94 100 ILE A C 1
ATOM 717 O O . ILE A 1 100 ? 4.500 -12.248 6.290 1.00 96.94 100 ILE A O 1
ATOM 721 N N . SER A 1 101 ? 4.043 -13.971 4.935 1.00 96.81 101 SER A N 1
ATOM 722 C CA . SER A 1 101 ? 3.905 -14.957 6.022 1.00 96.81 101 SER A CA 1
ATOM 723 C C . SER A 1 101 ? 5.175 -15.177 6.857 1.00 96.81 101 SER A C 1
ATOM 725 O O . SER A 1 101 ? 5.113 -15.789 7.920 1.00 96.81 101 SER A O 1
ATOM 727 N N . ARG A 1 102 ? 6.333 -14.703 6.378 1.00 97.31 102 ARG A N 1
ATOM 728 C CA . ARG A 1 102 ? 7.623 -14.773 7.079 1.00 97.31 102 ARG A CA 1
ATOM 729 C C . ARG A 1 102 ? 7.935 -13.506 7.878 1.00 97.31 102 ARG A C 1
ATOM 731 O O . ARG A 1 102 ? 8.948 -13.481 8.569 1.00 97.31 102 ARG A O 1
ATOM 738 N N . LEU A 1 103 ? 7.114 -12.464 7.759 1.00 95.88 103 LEU A N 1
ATOM 739 C CA . LEU A 1 103 ? 7.303 -11.194 8.451 1.00 95.88 103 LEU A CA 1
ATOM 740 C C . LEU A 1 103 ? 6.536 -11.187 9.774 1.00 95.88 103 LEU A C 1
ATOM 742 O O . LEU A 1 103 ? 5.398 -11.645 9.851 1.00 95.88 103 LEU A O 1
ATOM 746 N N . THR A 1 104 ? 7.146 -10.606 10.802 1.00 95.38 104 THR A N 1
ATOM 747 C CA . THR A 1 104 ? 6.473 -10.303 12.072 1.00 95.38 104 THR A CA 1
ATOM 748 C C . THR A 1 104 ? 5.874 -8.900 11.996 1.00 95.38 104 THR A C 1
ATOM 750 O O . THR A 1 104 ? 6.609 -8.003 11.582 1.00 95.38 104 THR A O 1
ATOM 753 N N . PRO A 1 105 ? 4.605 -8.671 12.386 1.00 92.88 105 PRO A N 1
ATOM 754 C CA . PRO A 1 105 ? 4.015 -7.332 12.408 1.00 92.88 105 PRO A CA 1
ATOM 755 C C . PRO A 1 105 ? 4.865 -6.326 13.193 1.00 92.88 105 PRO A C 1
ATOM 757 O O . PRO A 1 105 ? 5.436 -6.675 14.229 1.00 92.88 105 PRO A O 1
ATOM 760 N N . LEU A 1 106 ? 4.937 -5.085 12.711 1.00 90.50 106 LEU A N 1
ATOM 761 C CA . LEU A 1 106 ? 5.530 -3.992 13.475 1.00 90.50 106 LEU A CA 1
ATOM 762 C C . LEU A 1 106 ? 4.588 -3.631 14.626 1.00 90.50 106 LEU A C 1
ATOM 764 O O . LEU A 1 106 ? 3.375 -3.535 14.435 1.00 90.50 106 LEU A O 1
ATOM 768 N N . GLN A 1 107 ? 5.147 -3.460 15.822 1.00 68.31 107 GLN A N 1
ATOM 769 C CA . GLN A 1 107 ? 4.404 -2.869 16.930 1.00 68.31 107 GLN A CA 1
ATOM 770 C C . GLN A 1 107 ? 4.298 -1.356 16.674 1.00 68.31 107 GLN A C 1
ATOM 772 O O . GLN A 1 107 ? 5.314 -0.768 16.292 1.00 68.31 107 GLN A O 1
ATOM 777 N N . PRO A 1 108 ? 3.103 -0.755 16.804 1.00 59.72 108 PRO A N 1
ATOM 778 C CA . PRO A 1 108 ? 2.940 0.694 16.719 1.00 59.72 108 PRO A CA 1
ATOM 779 C C . PRO A 1 108 ? 3.657 1.423 17.862 1.00 59.72 108 PRO A C 1
ATOM 781 O O . PRO A 1 108 ? 3.825 0.818 18.948 1.00 59.72 108 PRO A O 1
#

Nearest PDB structures (foldseek):
  1gqn-assembly1_A  TM=8.523E-01  e=1.671E-05  Salmonella enterica subsp. enterica serovar Typhi
  4gug-assembly1_B  TM=8.625E-01  e=4.200E-05  Salmonella enterica subsp. enterica serovar Typhimurium str. LT2
  4h3d-assembly2_C  TM=8.331E-01  e=4.486E-05  Clostridioides difficile 630
  4cno-assembly1_C  TM=8.294E-01  e=1.673E-04  Salmonella enterica subsp. enterica serovar Typhi
  4gfs-assembly1_B  TM=8.369E-01  e=5.469E-04  Salmonella enterica subsp. enterica serovar Typhimurium str. LT2

Secondary structure (DSSP, 8-state):
--S----HHHHHHHHHHHHHTT-S-EEEEEE--SHHHHHHHHHHHHS--SS-EEEEEESTTHHHHHHHHHHTT-S----B-TTS-SSTTPPBHHHHHHHHTTPPPPP-

Mean predicted aligned error: 2.78 Å

Solvent-accessible surface area (backbone atoms only — not comparable to full-atom values): 6044 Å² total; per-residue (Å²): 73,88,84,38,64,75,56,68,66,62,52,48,54,51,38,47,51,34,46,78,71,65,48,84,54,34,75,50,56,23,17,40,91,46,74,66,48,48,52,54,50,34,54,60,52,54,52,89,68,90,50,52,44,22,45,35,39,29,44,89,47,13,47,62,30,41,48,50,20,45,29,32,59,25,78,53,85,80,47,33,69,90,94,57,64,90,47,69,49,50,42,48,36,66,61,47,51,55,55,50,73,73,56,73,68,60,82,125

Sequence (108 aa):
DFEKLPDTAVLAEAAVRAREAGAAAFKAAAKLASPADMARLAEFQLMDHGIPVSTMGMGPLAPVSRLLCAQSGSVLNYGYLGATATAPGQWDSTLLKNAISRLTPLQP

Radius of gyration: 13.4 Å; Cα contacts (8 Å, |Δi|>4): 173; c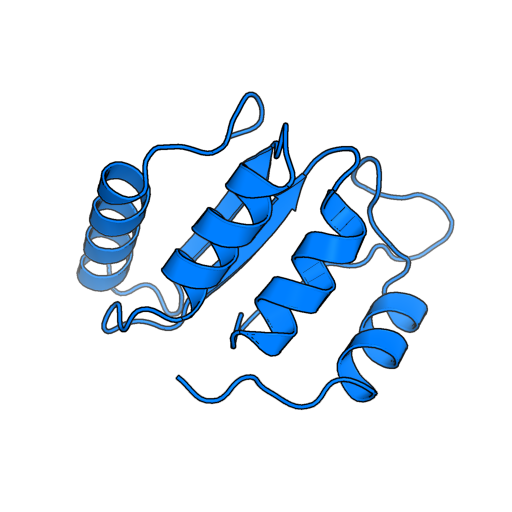hains: 1; bounding box: 32×32×34 Å